Protein AF-A0A7S8DD85-F1 (afdb_monomer)

pLDDT: mean 92.33, std 8.61, range [56.16, 98.06]

Structure (mmCIF, N/CA/C/O backbone):
data_AF-A0A7S8DD85-F1
#
_entry.id   AF-A0A7S8DD85-F1
#
loop_
_atom_site.group_PDB
_atom_site.id
_atom_site.type_symbol
_atom_site.label_atom_id
_atom_site.label_alt_id
_atom_site.label_comp_id
_atom_site.label_asym_id
_atom_site.label_entity_id
_atom_site.label_seq_id
_atom_site.pdbx_PDB_ins_code
_atom_site.Cartn_x
_atom_site.Cartn_y
_atom_site.Cartn_z
_atom_site.occupancy
_atom_site.B_iso_or_equiv
_atom_site.auth_seq_id
_atom_site.auth_comp_id
_atom_site.auth_asym_id
_atom_site.auth_atom_id
_atom_site.pdbx_PDB_model_num
ATOM 1 N N . MET A 1 1 ? -9.751 -1.249 16.012 1.00 77.62 1 MET A N 1
ATOM 2 C CA . MET A 1 1 ? -10.717 -0.558 15.129 1.00 77.62 1 MET A CA 1
ATOM 3 C C . MET A 1 1 ? -10.247 -0.772 13.697 1.00 77.62 1 MET A C 1
ATOM 5 O O . MET A 1 1 ? -9.059 -1.031 13.522 1.00 77.62 1 MET A O 1
ATOM 9 N N . SER A 1 2 ? -11.154 -0.799 12.719 1.00 86.50 2 SER A N 1
ATOM 10 C CA . SER A 1 2 ? -10.763 -0.890 11.305 1.00 86.50 2 SER A CA 1
ATOM 11 C C . SER A 1 2 ? -10.506 0.515 10.776 1.00 86.50 2 SER A C 1
ATOM 13 O O . SER A 1 2 ? -11.214 1.431 11.178 1.00 86.50 2 SER A O 1
ATOM 15 N N . ASN A 1 3 ? -9.540 0.664 9.880 1.00 93.19 3 ASN A N 1
ATOM 16 C CA . ASN A 1 3 ? -9.260 1.896 9.152 1.00 93.19 3 ASN A CA 1
ATOM 17 C C . ASN A 1 3 ? -9.422 1.605 7.660 1.00 93.19 3 ASN A C 1
ATOM 19 O O . ASN A 1 3 ? -9.253 0.456 7.242 1.00 93.19 3 ASN A O 1
ATOM 23 N N . ARG A 1 4 ? -9.730 2.631 6.867 1.00 97.00 4 ARG A N 1
ATOM 24 C CA . ARG A 1 4 ? -9.690 2.564 5.405 1.00 97.00 4 ARG A CA 1
ATOM 25 C C . ARG A 1 4 ? -8.709 3.606 4.894 1.00 97.00 4 ARG A C 1
ATOM 27 O O . ARG A 1 4 ? -8.669 4.719 5.411 1.00 97.00 4 ARG A O 1
ATOM 34 N N . VAL A 1 5 ? -7.889 3.219 3.929 1.00 97.06 5 VAL A N 1
ATOM 35 C CA . VAL A 1 5 ? -6.788 4.028 3.410 1.00 97.06 5 VAL A CA 1
ATOM 36 C C . VAL A 1 5 ? -6.815 3.966 1.894 1.00 97.06 5 VAL A C 1
ATOM 38 O O . VAL A 1 5 ? -6.829 2.879 1.323 1.00 97.06 5 VAL A O 1
ATOM 41 N N . TYR A 1 6 ? -6.802 5.130 1.260 1.00 97.88 6 TYR A N 1
ATOM 42 C CA . TYR A 1 6 ? -6.408 5.275 -0.133 1.00 97.88 6 TYR A CA 1
ATOM 43 C C . TYR A 1 6 ? -4.885 5.294 -0.216 1.00 97.88 6 TYR A C 1
ATOM 45 O O . TYR A 1 6 ? -4.238 5.951 0.601 1.00 97.88 6 TYR A O 1
ATOM 53 N N . PHE A 1 7 ? -4.309 4.599 -1.189 1.00 97.44 7 PHE A N 1
ATOM 54 C CA . PHE A 1 7 ? -2.874 4.591 -1.417 1.00 97.44 7 PHE A CA 1
ATOM 55 C C . PHE A 1 7 ? -2.529 4.739 -2.895 1.00 97.44 7 PHE A C 1
ATOM 57 O O . PHE A 1 7 ? -3.238 4.242 -3.768 1.00 97.44 7 PHE A O 1
ATOM 64 N N . SER A 1 8 ? -1.397 5.388 -3.154 1.00 96.44 8 SER A N 1
ATOM 65 C CA . SER A 1 8 ? -0.778 5.472 -4.477 1.00 96.44 8 SER A CA 1
ATOM 66 C C . SER A 1 8 ? 0.683 5.028 -4.390 1.00 96.44 8 SER A C 1
ATOM 68 O O . SER A 1 8 ? 1.376 5.325 -3.410 1.00 96.44 8 SER A O 1
ATOM 70 N N . VAL A 1 9 ? 1.140 4.286 -5.398 1.00 95.06 9 VAL A N 1
ATOM 71 C CA . VAL A 1 9 ? 2.481 3.703 -5.489 1.00 95.06 9 VAL A CA 1
ATOM 72 C C . VAL A 1 9 ? 3.138 4.148 -6.787 1.00 95.06 9 VAL A C 1
ATOM 74 O O . VAL A 1 9 ? 2.666 3.828 -7.878 1.00 95.06 9 VAL A O 1
ATOM 77 N N . GLU A 1 10 ? 4.271 4.832 -6.668 1.00 92.75 10 GLU A N 1
ATOM 78 C CA . GLU A 1 10 ? 5.087 5.259 -7.804 1.00 92.75 10 GLU A CA 1
ATOM 79 C C . GLU A 1 10 ? 6.216 4.242 -8.058 1.00 92.75 10 GLU A C 1
ATOM 81 O O . GLU A 1 10 ? 6.923 3.830 -7.129 1.00 92.75 10 GLU A O 1
ATOM 86 N N . GLY A 1 11 ? 6.404 3.843 -9.322 1.00 87.88 11 GLY A N 1
ATOM 87 C CA . GLY A 1 11 ? 7.462 2.925 -9.759 1.00 87.88 11 GLY A CA 1
ATOM 88 C C . GLY A 1 11 ? 8.594 3.600 -10.547 1.00 87.88 11 GLY A C 1
ATOM 89 O O . GLY A 1 11 ? 8.390 4.567 -11.276 1.00 87.88 11 GLY A O 1
ATOM 90 N N . ARG A 1 12 ? 9.817 3.053 -10.456 1.00 75.44 12 ARG A N 1
ATOM 91 C CA . ARG A 1 12 ? 11.011 3.619 -11.127 1.00 75.44 12 ARG A CA 1
ATOM 92 C C . ARG A 1 12 ? 11.055 3.410 -12.647 1.00 75.44 12 ARG A C 1
ATOM 94 O O . ARG A 1 12 ? 11.714 4.177 -13.348 1.00 75.44 12 ARG A O 1
ATOM 101 N N . VAL A 1 13 ? 10.472 2.324 -13.153 1.00 57.78 13 VAL A N 1
ATOM 102 C CA . VAL A 1 13 ? 10.631 1.901 -14.553 1.00 57.78 13 VAL A CA 1
ATOM 103 C C . VAL A 1 13 ? 9.306 2.108 -15.266 1.00 57.78 13 VAL A C 1
ATOM 105 O O . VAL A 1 13 ? 8.387 1.325 -15.063 1.00 57.78 13 VAL A O 1
ATOM 108 N N . GLN A 1 14 ? 9.262 3.145 -16.112 1.00 56.16 14 GLN A N 1
ATOM 109 C CA . GLN A 1 14 ? 8.069 3.610 -16.830 1.00 56.16 14 GLN A CA 1
ATOM 110 C C . GLN A 1 14 ? 7.078 4.280 -15.852 1.00 56.16 14 GLN A C 1
ATOM 112 O O . GLN A 1 14 ? 6.784 3.730 -14.800 1.00 56.16 14 GLN A O 1
ATOM 117 N N . ALA A 1 15 ? 6.659 5.520 -16.137 1.00 64.88 15 ALA A N 1
ATOM 118 C CA . ALA A 1 15 ? 5.841 6.340 -15.235 1.00 64.88 15 ALA A CA 1
ATOM 119 C C . ALA A 1 15 ? 4.427 5.754 -15.086 1.00 64.88 15 ALA A C 1
ATOM 121 O O . ALA A 1 15 ? 3.485 6.207 -15.731 1.00 64.88 15 ALA A O 1
ATOM 122 N N . PHE A 1 16 ? 4.313 4.703 -14.283 1.00 77.12 16 PHE A N 1
ATOM 123 C CA . PHE A 1 16 ? 3.064 4.078 -13.901 1.00 77.12 16 PHE A CA 1
ATOM 124 C C . PHE A 1 16 ? 2.858 4.294 -12.413 1.00 77.12 16 PHE A C 1
ATOM 126 O O . PHE A 1 16 ? 3.748 4.045 -11.595 1.00 77.12 16 PHE A O 1
ATOM 133 N N . GLU A 1 17 ? 1.665 4.769 -12.108 1.00 89.44 17 GLU A N 1
ATOM 134 C CA . GLU A 1 17 ? 1.141 4.905 -10.767 1.00 89.44 17 GLU A CA 1
ATOM 135 C C . GLU A 1 17 ? 0.123 3.784 -10.565 1.00 89.44 17 GLU A C 1
ATOM 137 O O . GLU A 1 17 ? -0.688 3.503 -11.451 1.00 89.44 17 GLU A O 1
ATOM 142 N N . VAL A 1 18 ? 0.225 3.090 -9.435 1.00 93.62 18 VAL A N 1
ATOM 143 C CA . VAL A 1 18 ? -0.774 2.109 -9.007 1.00 93.62 18 VAL A CA 1
ATOM 144 C C . VAL A 1 18 ? -1.533 2.713 -7.845 1.00 93.62 18 VAL A C 1
ATOM 146 O O . VAL A 1 18 ? -0.930 3.074 -6.839 1.00 93.62 18 VAL A O 1
ATOM 149 N N . GLU A 1 19 ? -2.847 2.786 -7.981 1.00 95.56 19 GLU A N 1
ATOM 150 C CA . GLU A 1 19 ? -3.746 3.334 -6.971 1.00 95.56 19 GLU A CA 1
ATOM 151 C C . GLU A 1 19 ? -4.629 2.223 -6.402 1.00 95.56 19 GLU A C 1
ATOM 153 O O . GLU A 1 19 ? -4.956 1.250 -7.091 1.00 95.56 19 GLU A O 1
ATOM 158 N N . GLY A 1 20 ? -5.026 2.354 -5.141 1.00 96.56 20 GLY A N 1
ATOM 159 C CA . GLY A 1 20 ? -5.945 1.414 -4.515 1.00 96.56 20 GLY A CA 1
ATOM 160 C C . GLY A 1 20 ? -6.486 1.899 -3.180 1.00 96.56 20 GLY A C 1
ATOM 161 O O . GLY A 1 20 ? -6.020 2.880 -2.606 1.00 96.56 20 GLY A O 1
ATOM 162 N N . GLU A 1 21 ? -7.481 1.180 -2.670 1.00 97.31 21 GLU A N 1
ATOM 163 C CA . GLU A 1 21 ? -8.019 1.387 -1.330 1.00 97.31 21 GLU A CA 1
ATOM 164 C C . GLU A 1 21 ? -7.927 0.084 -0.533 1.00 97.31 21 GLU A C 1
ATOM 166 O O . GLU A 1 21 ? -8.149 -1.002 -1.067 1.00 97.31 21 GLU A O 1
ATOM 171 N N . ALA A 1 22 ? -7.577 0.186 0.747 1.00 97.38 22 ALA A N 1
ATOM 172 C CA . ALA A 1 22 ? -7.466 -0.948 1.654 1.00 97.38 22 ALA A CA 1
ATOM 173 C C . ALA A 1 22 ? -8.193 -0.650 2.964 1.00 97.38 22 ALA A C 1
ATOM 175 O O . ALA A 1 22 ? -8.006 0.414 3.554 1.00 97.38 22 ALA A O 1
ATOM 176 N N . GLN A 1 23 ? -8.992 -1.606 3.441 1.00 97.75 23 GLN A N 1
ATOM 177 C CA . GLN A 1 23 ? -9.692 -1.524 4.718 1.00 97.75 23 GLN A CA 1
ATOM 178 C C . GLN A 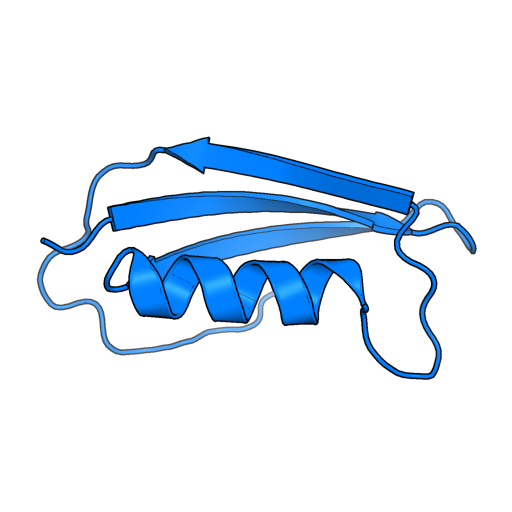1 23 ? -9.343 -2.720 5.600 1.00 97.75 23 GLN A C 1
ATOM 180 O O . GLN A 1 23 ? -9.645 -3.859 5.254 1.00 97.75 23 GLN A O 1
ATOM 185 N N . ALA A 1 24 ? -8.721 -2.472 6.749 1.00 96.12 24 ALA A N 1
ATOM 186 C CA . ALA A 1 24 ? -8.413 -3.509 7.731 1.00 96.12 24 ALA A CA 1
ATOM 187 C C . ALA A 1 24 ? -8.090 -2.897 9.101 1.00 96.12 24 ALA A C 1
ATOM 189 O O . ALA A 1 24 ? -8.117 -1.680 9.282 1.00 96.12 24 ALA A O 1
ATOM 190 N N . SER A 1 25 ? -7.755 -3.735 10.083 1.00 96.50 25 SER A N 1
ATOM 191 C CA . SER A 1 25 ? -7.148 -3.241 11.320 1.00 96.50 25 SER A CA 1
ATOM 192 C C . SER A 1 25 ? -5.789 -2.590 11.043 1.00 96.50 25 SER A C 1
ATOM 194 O O . SER A 1 25 ? -5.091 -2.952 10.096 1.00 96.50 25 SER A O 1
ATOM 196 N N . GLU A 1 26 ? -5.385 -1.663 11.910 1.00 95.62 26 GLU A N 1
ATOM 197 C CA . GLU A 1 26 ? -4.094 -0.965 11.815 1.00 95.62 26 GLU A CA 1
ATOM 198 C C . GLU A 1 26 ? -2.897 -1.928 11.716 1.00 95.62 26 GLU A C 1
ATOM 200 O O . GLU A 1 26 ? -2.000 -1.723 10.903 1.00 95.62 26 GLU A O 1
ATOM 205 N N . GLU A 1 27 ? -2.912 -3.033 12.471 1.00 97.00 27 GLU A N 1
ATOM 206 C CA . GLU A 1 27 ? -1.855 -4.053 12.413 1.00 97.00 27 GLU A CA 1
ATOM 207 C C . GLU A 1 27 ? -1.758 -4.710 11.026 1.00 97.00 27 GLU A C 1
ATOM 209 O O . GLU A 1 27 ? -0.660 -4.964 10.525 1.00 97.00 27 GLU A O 1
ATOM 214 N N . ILE A 1 28 ? -2.902 -4.987 10.394 1.00 97.19 28 ILE A N 1
ATOM 215 C CA . ILE A 1 28 ? -2.950 -5.596 9.062 1.00 97.19 28 ILE A CA 1
ATOM 216 C C . ILE A 1 28 ? -2.509 -4.579 8.009 1.00 97.19 28 ILE A C 1
ATOM 218 O O . ILE A 1 28 ? -1.692 -4.922 7.158 1.00 97.19 28 ILE A O 1
ATOM 222 N N . LEU A 1 29 ? -2.982 -3.330 8.093 1.00 97.12 29 LEU A N 1
ATOM 223 C CA . LEU A 1 29 ? -2.569 -2.261 7.179 1.00 97.12 29 LEU A CA 1
ATOM 224 C C . LEU A 1 29 ? -1.066 -1.981 7.274 1.00 97.12 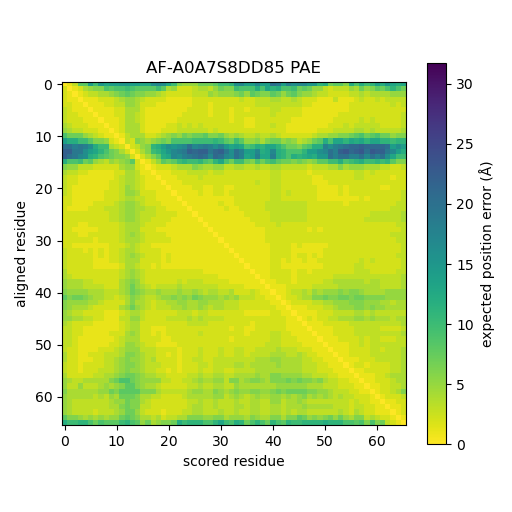29 LEU A C 1
ATOM 226 O O . LEU A 1 29 ? -0.413 -1.813 6.251 1.00 97.12 29 LEU A O 1
ATOM 230 N N . SER A 1 30 ? -0.490 -2.003 8.477 1.00 96.50 30 SER A N 1
ATOM 231 C CA . SER A 1 30 ? 0.953 -1.826 8.666 1.00 96.50 30 SER A CA 1
ATOM 232 C C . SER A 1 30 ? 1.768 -2.911 7.950 1.00 96.50 30 SER A C 1
ATOM 234 O O . SER A 1 30 ? 2.748 -2.600 7.272 1.00 96.50 30 SER A O 1
ATOM 236 N N . LYS A 1 31 ? 1.345 -4.181 8.043 1.00 98.06 31 LYS A N 1
ATOM 237 C CA . LYS A 1 31 ? 1.987 -5.291 7.316 1.00 98.06 31 LYS A CA 1
ATOM 238 C C . LYS A 1 31 ? 1.789 -5.160 5.808 1.00 98.06 31 LYS A C 1
ATOM 240 O O . LYS A 1 31 ? 2.753 -5.283 5.064 1.00 98.06 31 LYS A O 1
ATOM 245 N N . PHE A 1 32 ? 0.569 -4.845 5.379 1.00 97.38 32 PHE A N 1
ATOM 246 C CA . PHE A 1 32 ? 0.245 -4.625 3.973 1.00 97.38 32 PHE A CA 1
ATOM 247 C C . PHE A 1 32 ? 1.131 -3.543 3.349 1.00 97.38 32 PHE A C 1
ATOM 249 O O . PHE A 1 32 ? 1.752 -3.787 2.321 1.00 97.38 32 PHE A O 1
ATOM 256 N N . PHE A 1 33 ? 1.262 -2.375 3.983 1.00 97.50 33 PHE A N 1
ATOM 257 C CA . PHE A 1 33 ? 2.067 -1.287 3.426 1.00 97.50 33 PHE A CA 1
ATOM 258 C C . PHE A 1 33 ? 3.565 -1.569 3.426 1.00 97.50 33 PHE A C 1
ATOM 260 O O . PHE A 1 33 ? 4.269 -1.039 2.573 1.00 97.50 33 PHE A O 1
ATOM 267 N N . LYS A 1 34 ? 4.051 -2.441 4.315 1.00 97.25 34 LYS A N 1
ATOM 268 C CA . LYS A 1 34 ? 5.418 -2.955 4.228 1.00 97.25 34 LYS A CA 1
ATOM 269 C C . LYS A 1 34 ? 5.616 -3.797 2.964 1.00 97.25 34 LYS A C 1
ATOM 271 O O . LYS A 1 34 ? 6.577 -3.578 2.238 1.00 97.25 34 LYS A O 1
ATOM 276 N N . ASP A 1 35 ? 4.688 -4.709 2.678 1.00 97.50 35 ASP A N 1
ATOM 277 C CA . ASP A 1 35 ? 4.751 -5.541 1.470 1.00 97.50 35 ASP A CA 1
ATOM 278 C C . ASP A 1 35 ? 4.574 -4.699 0.189 1.00 97.50 35 ASP A C 1
ATOM 280 O O . ASP A 1 35 ? 5.198 -4.980 -0.836 1.00 97.50 35 ASP A O 1
ATOM 284 N N . VAL A 1 36 ? 3.752 -3.6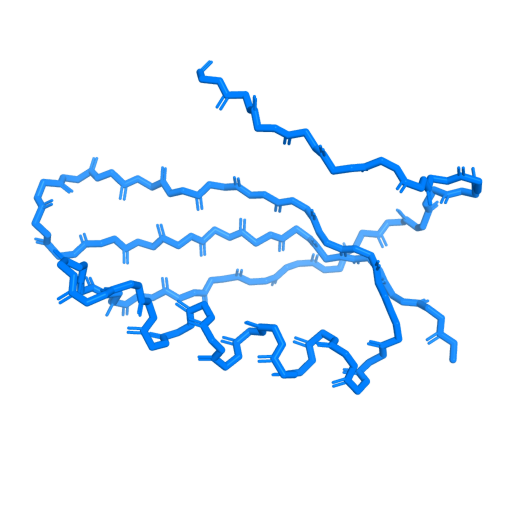42 0.244 1.00 95.94 36 VAL A N 1
ATOM 285 C CA . VAL A 1 36 ? 3.594 -2.673 -0.853 1.00 95.94 36 VAL A CA 1
ATOM 286 C C . VAL A 1 36 ? 4.879 -1.883 -1.088 1.00 95.94 36 VAL A C 1
ATOM 288 O O . VAL A 1 36 ? 5.248 -1.719 -2.244 1.00 95.94 36 VAL A O 1
ATOM 291 N N . ASP A 1 37 ? 5.561 -1.420 -0.037 1.00 95.31 37 ASP A N 1
ATOM 292 C CA . ASP A 1 37 ? 6.831 -0.682 -0.143 1.00 95.31 37 ASP A CA 1
ATOM 293 C C . ASP A 1 37 ? 7.965 -1.554 -0.710 1.00 95.31 37 ASP A C 1
ATOM 295 O O . ASP A 1 37 ? 8.734 -1.101 -1.559 1.00 95.31 37 ASP A O 1
ATOM 299 N N . ASP A 1 38 ? 8.022 -2.833 -0.325 1.00 95.06 38 ASP A N 1
ATOM 300 C CA . ASP A 1 38 ? 8.966 -3.799 -0.900 1.00 95.06 38 ASP A CA 1
ATOM 301 C C . ASP A 1 38 ? 8.655 -4.082 -2.385 1.00 95.06 38 ASP A C 1
ATOM 303 O O . ASP A 1 38 ? 9.559 -4.240 -3.215 1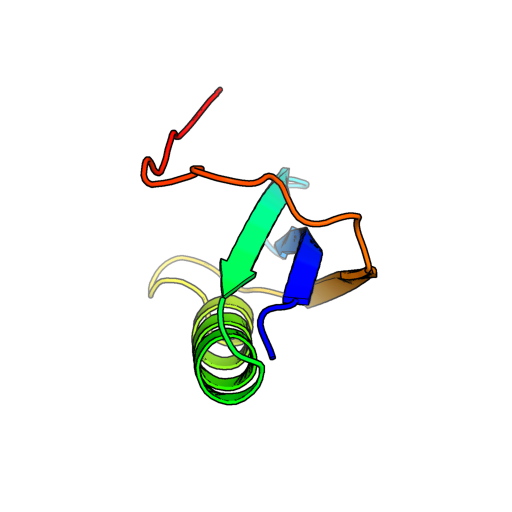.00 95.06 38 ASP A O 1
ATOM 307 N N . GLY A 1 39 ? 7.365 -4.114 -2.731 1.00 92.62 39 GLY A N 1
ATOM 308 C CA . GLY A 1 39 ? 6.868 -4.397 -4.070 1.00 92.62 39 GLY A CA 1
ATOM 309 C C . GLY A 1 39 ? 7.121 -5.843 -4.535 1.00 92.62 39 GLY A C 1
ATOM 310 O O . GLY A 1 39 ? 7.842 -6.630 -3.914 1.00 92.62 39 GLY A O 1
ATOM 311 N N . PRO A 1 40 ? 6.525 -6.262 -5.666 1.00 92.31 40 PRO A N 1
ATOM 312 C CA . PRO A 1 40 ? 6.808 -7.572 -6.242 1.00 92.31 40 PRO A CA 1
ATOM 313 C C . PRO A 1 40 ? 8.241 -7.644 -6.792 1.00 92.31 40 PRO A C 1
ATOM 315 O O . PRO A 1 40 ? 8.828 -6.640 -7.182 1.00 92.31 40 PRO A O 1
ATOM 318 N N . ARG A 1 41 ? 8.785 -8.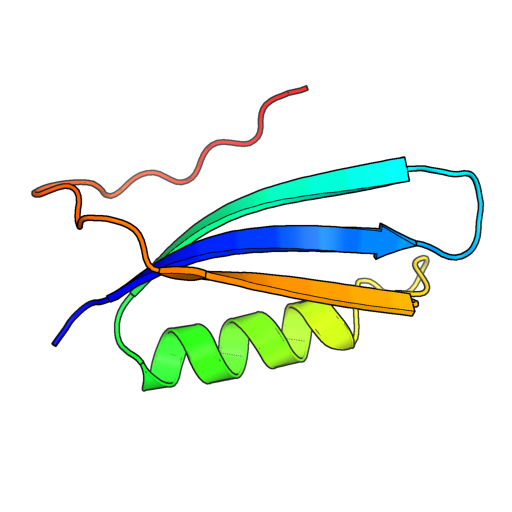863 -6.931 1.00 92.69 41 ARG A N 1
ATOM 319 C CA . ARG A 1 41 ? 10.189 -9.124 -7.333 1.00 92.69 41 ARG A CA 1
ATOM 320 C C . ARG A 1 41 ? 10.680 -8.376 -8.582 1.00 92.69 41 ARG A C 1
ATOM 322 O O . ARG A 1 41 ? 11.878 -8.149 -8.714 1.00 92.69 41 ARG A O 1
ATOM 329 N N . SER A 1 42 ? 9.791 -8.078 -9.527 1.00 89.31 42 SER A N 1
ATOM 330 C CA . SER A 1 42 ? 10.109 -7.402 -10.791 1.00 89.31 42 SER A CA 1
ATOM 331 C C . SER A 1 42 ? 9.810 -5.900 -10.785 1.00 89.31 42 SER A C 1
ATOM 333 O O . SER A 1 42 ? 9.980 -5.253 -11.816 1.00 89.31 42 SER A O 1
ATOM 335 N N . ALA A 1 43 ? 9.345 -5.345 -9.666 1.00 89.38 43 ALA A N 1
ATOM 336 C CA . ALA A 1 43 ? 9.066 -3.927 -9.509 1.00 89.38 43 ALA A CA 1
ATOM 337 C C . ALA A 1 43 ? 10.130 -3.249 -8.645 1.00 89.38 43 ALA A C 1
ATOM 339 O O . ALA A 1 43 ? 10.903 -3.881 -7.926 1.00 89.38 43 ALA A O 1
ATOM 340 N N . ARG A 1 44 ? 10.164 -1.922 -8.736 1.00 91.06 44 ARG A N 1
ATOM 341 C CA . ARG A 1 44 ? 10.940 -1.085 -7.832 1.00 91.06 44 ARG A CA 1
ATOM 342 C C . ARG A 1 44 ? 10.095 0.111 -7.445 1.00 91.06 44 ARG A C 1
ATOM 344 O O . ARG A 1 44 ? 9.958 1.038 -8.246 1.00 91.06 44 ARG A O 1
ATOM 351 N N . VAL A 1 45 ? 9.539 0.041 -6.245 1.00 92.88 45 VAL A N 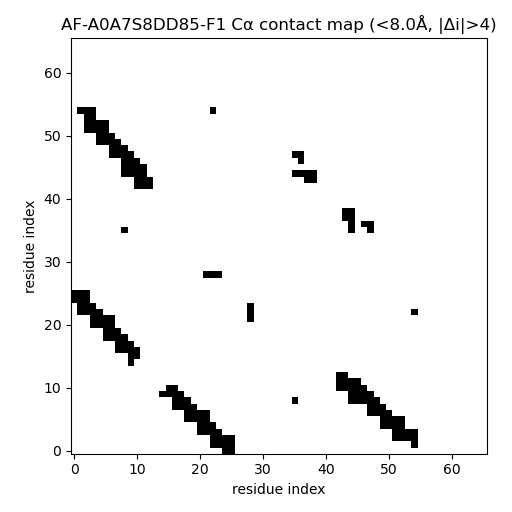1
ATOM 352 C CA . VAL A 1 45 ? 8.757 1.113 -5.638 1.00 92.88 45 VAL A CA 1
ATOM 353 C C . VAL A 1 45 ? 9.701 2.242 -5.252 1.00 92.88 45 VAL A C 1
ATOM 355 O O . VAL A 1 45 ? 10.810 2.016 -4.762 1.00 92.88 45 VAL A O 1
ATOM 358 N N . THR A 1 46 ? 9.307 3.466 -5.578 1.00 93.81 46 THR A N 1
ATOM 359 C CA . THR A 1 46 ? 10.056 4.677 -5.227 1.00 93.81 46 THR A CA 1
ATOM 360 C C . THR A 1 46 ? 9.342 5.506 -4.182 1.00 93.81 46 THR A C 1
ATOM 362 O O . THR A 1 46 ? 10.000 6.269 -3.477 1.00 93.81 46 THR A O 1
ATOM 365 N N . LYS A 1 47 ? 8.016 5.376 -4.094 1.00 94.56 47 LYS A N 1
ATOM 366 C CA . LYS A 1 47 ? 7.194 6.108 -3.141 1.00 94.56 47 LYS A CA 1
ATOM 367 C C . LYS A 1 47 ? 5.852 5.414 -2.951 1.00 94.56 47 LYS A C 1
ATOM 369 O O . LYS A 1 47 ? 5.251 4.967 -3.925 1.00 94.56 47 LYS A O 1
ATOM 374 N N . VAL A 1 48 ? 5.385 5.399 -1.707 1.00 96.44 48 VAL A N 1
ATOM 375 C CA . VAL A 1 48 ? 4.019 5.037 -1.325 1.00 96.44 48 VAL A CA 1
ATOM 376 C C . VAL A 1 48 ? 3.407 6.241 -0.617 1.00 96.44 48 VAL A C 1
ATOM 378 O O . VAL A 1 48 ? 4.001 6.782 0.317 1.00 96.44 48 VAL A O 1
ATOM 381 N N . SER A 1 49 ? 2.241 6.685 -1.073 1.00 96.81 49 SER A N 1
ATOM 382 C CA . SER A 1 49 ? 1.428 7.711 -0.416 1.00 96.81 49 SER A CA 1
ATOM 383 C C . SER A 1 49 ? 0.180 7.075 0.192 1.00 96.81 49 SER A C 1
ATOM 385 O O . SER A 1 49 ? -0.287 6.048 -0.297 1.00 96.81 49 SER A O 1
ATOM 387 N N . GLN A 1 50 ? -0.321 7.646 1.288 1.00 97.38 50 GLN A N 1
ATOM 388 C CA . GLN A 1 50 ? -1.472 7.130 2.028 1.00 97.38 50 GLN A CA 1
ATOM 389 C C . GLN A 1 50 ? -2.368 8.284 2.481 1.00 97.38 50 GLN A C 1
ATOM 391 O O . GLN A 1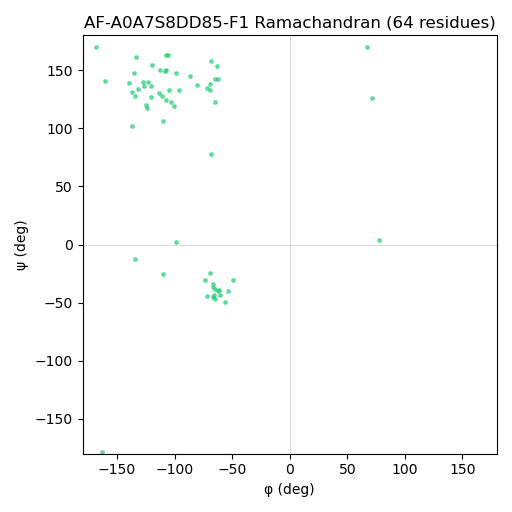 50 ? -1.871 9.303 2.962 1.00 97.38 50 GLN A O 1
ATOM 396 N N . GLU A 1 51 ? -3.679 8.095 2.375 1.00 97.81 51 G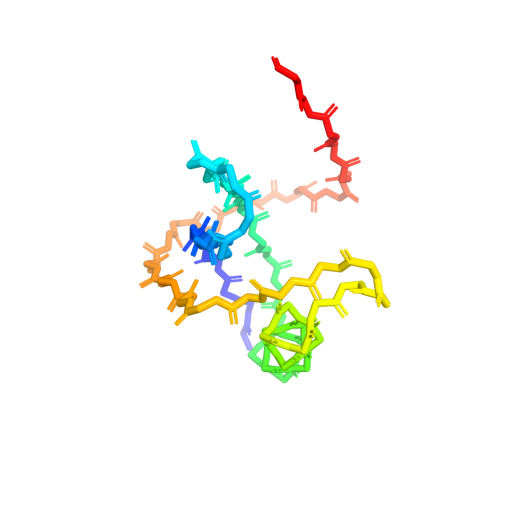LU A N 1
ATOM 397 C CA . GLU A 1 51 ? -4.702 9.023 2.854 1.00 97.81 51 GLU A CA 1
ATOM 398 C C . GLU A 1 51 ? -5.826 8.253 3.547 1.00 97.81 51 GLU A C 1
ATOM 400 O O . GLU A 1 51 ? -6.365 7.295 2.992 1.00 97.81 51 GLU A O 1
ATOM 405 N N . GLU A 1 52 ? -6.224 8.677 4.745 1.00 96.81 52 GLU A N 1
ATOM 406 C CA . GLU A 1 52 ? -7.363 8.069 5.436 1.00 96.81 52 GLU A CA 1
ATOM 407 C C . GLU A 1 52 ? -8.676 8.303 4.676 1.00 96.81 52 GLU A C 1
ATOM 409 O O . GLU A 1 52 ? -8.931 9.368 4.108 1.00 96.81 52 GLU A O 1
ATOM 414 N N . ARG A 1 53 ? -9.540 7.290 4.692 1.00 97.25 53 ARG A N 1
ATO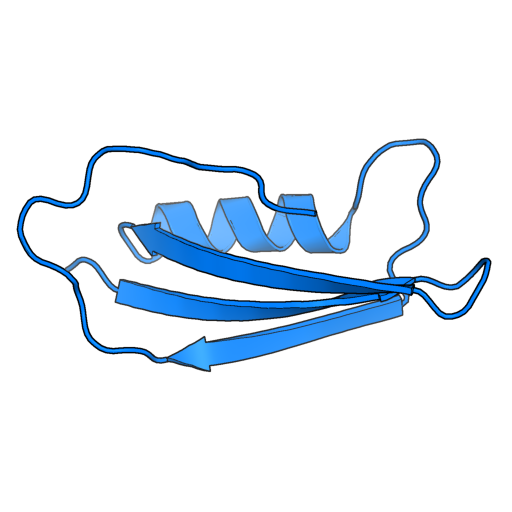M 415 C CA . ARG A 1 53 ? -10.858 7.290 4.057 1.00 97.25 53 ARG A CA 1
ATOM 416 C C . ARG A 1 53 ? -11.910 6.746 5.015 1.00 97.25 53 ARG A C 1
ATOM 418 O O . ARG A 1 53 ? -11.615 6.070 5.999 1.00 97.25 53 ARG A O 1
ATOM 425 N N . GLN A 1 54 ? -13.168 7.050 4.712 1.00 96.56 54 GLN A N 1
ATOM 426 C CA . GLN A 1 54 ? -14.296 6.516 5.467 1.00 96.56 54 GLN A CA 1
ATOM 427 C C . GLN A 1 54 ? -14.449 5.022 5.210 1.00 96.56 54 GLN A C 1
ATOM 429 O O . GLN A 1 54 ? -14.354 4.576 4.066 1.00 96.56 54 GLN A O 1
ATOM 434 N N . ILE A 1 55 ? -14.718 4.281 6.282 1.00 95.94 55 ILE A N 1
ATOM 435 C CA . ILE A 1 55 ? -14.991 2.846 6.244 1.00 95.94 55 ILE A CA 1
ATOM 436 C C . ILE A 1 55 ? -16.251 2.572 5.417 1.00 95.94 55 ILE A C 1
ATOM 438 O O . ILE A 1 55 ? -17.230 3.311 5.525 1.00 95.94 55 ILE A O 1
ATOM 442 N N . ILE A 1 56 ? -16.244 1.485 4.647 1.00 95.88 56 ILE A N 1
ATOM 443 C CA . ILE A 1 56 ? -17.450 0.916 4.039 1.00 95.88 56 ILE A CA 1
ATOM 444 C C . ILE A 1 56 ? -17.893 -0.279 4.880 1.00 95.88 56 ILE A C 1
ATOM 446 O O . ILE A 1 56 ? -17.162 -1.259 5.043 1.00 95.88 56 ILE A O 1
ATOM 450 N N . GLU A 1 57 ? -19.102 -0.198 5.429 1.00 94.31 57 GLU A N 1
ATOM 451 C CA . GLU A 1 57 ? -19.696 -1.304 6.175 1.00 94.31 57 GLU A CA 1
ATOM 452 C C . GLU A 1 57 ? -20.052 -2.465 5.238 1.00 94.31 57 GLU A C 1
ATOM 454 O O . GLU A 1 57 ? -20.667 -2.275 4.191 1.00 94.31 57 GLU A O 1
ATOM 459 N N . GLY A 1 58 ? -19.678 -3.684 5.630 1.00 94.25 58 GLY A N 1
ATOM 460 C CA . GLY A 1 58 ? -19.992 -4.899 4.873 1.00 94.25 58 GLY A CA 1
ATOM 461 C C . GLY A 1 58 ? -19.118 -5.153 3.639 1.00 94.25 58 GLY A C 1
ATOM 462 O O . GLY A 1 58 ? -19.353 -6.138 2.942 1.00 94.25 58 GLY A O 1
ATOM 463 N N . GLU A 1 59 ? -18.105 -4.323 3.371 1.00 93.56 59 GLU A N 1
ATOM 464 C CA . GLU A 1 59 ? -17.122 -4.580 2.313 1.00 93.56 59 GLU A CA 1
ATOM 465 C C . GLU A 1 59 ? -16.298 -5.837 2.644 1.00 93.56 59 GLU A C 1
ATOM 467 O O . GLU A 1 59 ? -15.685 -5.931 3.710 1.00 93.56 59 GLU A O 1
ATOM 472 N N . THR A 1 60 ? -16.317 -6.824 1.744 1.00 92.50 60 THR A N 1
ATOM 473 C CA . THR A 1 60 ? -15.626 -8.119 1.927 1.00 92.50 60 THR A CA 1
ATOM 474 C C . THR A 1 60 ? -14.845 -8.582 0.699 1.00 92.50 60 THR A C 1
ATOM 476 O O . THR A 1 60 ? -14.027 -9.496 0.809 1.00 92.50 60 THR A O 1
ATOM 479 N N . ASP A 1 61 ? -15.056 -7.939 -0.449 1.00 93.81 61 ASP A N 1
ATOM 480 C CA . ASP A 1 61 ? -14.443 -8.310 -1.717 1.00 93.81 61 ASP A CA 1
ATOM 481 C C . ASP A 1 61 ? -13.217 -7.446 -2.026 1.00 93.81 61 ASP A C 1
ATOM 483 O O . ASP A 1 61 ? -13.170 -6.256 -1.721 1.00 93.81 61 ASP A O 1
ATOM 487 N N . PHE A 1 62 ? -12.238 -8.043 -2.705 1.00 93.69 62 PHE A N 1
ATOM 488 C CA . PHE A 1 62 ? -11.116 -7.335 -3.318 1.00 93.69 62 PHE A CA 1
ATOM 489 C C . PHE A 1 62 ? -11.249 -7.410 -4.840 1.00 93.69 62 PHE A C 1
ATOM 491 O O . PHE A 1 62 ? -11.385 -8.499 -5.400 1.00 93.69 62 PHE A O 1
ATOM 498 N N . THR A 1 63 ? -11.181 -6.263 -5.516 1.00 94.81 63 THR A N 1
ATOM 499 C CA . THR A 1 63 ? -11.330 -6.173 -6.975 1.00 94.81 63 THR A CA 1
ATOM 500 C C . THR A 1 63 ? -10.142 -5.446 -7.592 1.00 94.81 63 THR A C 1
ATOM 502 O O . THR A 1 63 ? -9.721 -4.407 -7.098 1.00 94.81 63 THR A O 1
ATOM 505 N N . VAL A 1 64 ? -9.631 -5.975 -8.708 1.00 94.69 64 VAL A N 1
ATOM 506 C CA . VAL A 1 64 ? -8.614 -5.312 -9.535 1.00 94.69 64 VAL A CA 1
ATOM 507 C C . VAL A 1 64 ? -9.285 -4.737 -10.776 1.00 94.69 64 VAL A C 1
ATOM 509 O O . VAL A 1 64 ? -9.900 -5.473 -11.550 1.00 94.69 64 VAL A O 1
ATOM 512 N N . THR A 1 65 ? -9.143 -3.432 -10.974 1.00 91.81 65 THR A N 1
ATOM 513 C CA . THR A 1 65 ? -9.621 -2.698 -12.152 1.00 91.81 65 THR A CA 1
ATOM 514 C C . THR A 1 65 ? -8.437 -2.299 -13.045 1.00 91.81 65 THR A C 1
ATOM 516 O O . THR A 1 65 ? -7.281 -2.428 -12.641 1.00 91.81 65 THR A O 1
ATOM 519 N N . ARG A 1 66 ? -8.704 -1.931 -14.304 1.00 83.31 66 ARG A N 1
ATOM 520 C CA . ARG A 1 66 ? -7.694 -1.550 -15.307 1.00 83.31 66 ARG A CA 1
ATOM 521 C C . ARG A 1 66 ? -7.978 -0.169 -15.860 1.00 83.31 66 ARG A C 1
ATOM 523 O O . ARG A 1 66 ? -9.184 0.134 -16.000 1.00 83.31 66 ARG A O 1
#

Sequence (66 aa):
MSNRVYFSVEGRVQAFEVEGEAQASEEILSKFFKDVDDGPRSARVTKVSQEERQIIEGETDFTVTR

Nearest PDB structures (foldseek):
  5tva-assembly2_B  TM=6.187E-01  e=7.819E-01  Aquifex aeolicus
  8ckb-assembly1_I001  TM=4.171E-01  e=7.124E-02  Bacteroides phage crAss001
  2lmc-assembly1_A  TM=4.981E-01  e=1.179E+00  Escherichia phage T7
  3egr-assembly1_B-2  TM=5.490E-01  e=2.871E+00  Cupriavidus pinatubonensis JMP134
  5l9w-assembly2_b  TM=3.748E-01  e=2.504E+00  Aromatoleum aromaticum EbN1

Organism: Fusarium culmorum (NCBI:txid5516)

InterPro domains:
  IPR001792 Acylphosphatase-like domain [PS51160] (1-66)
  IPR036046 Acylphosphatase-like domain superfamily [SSF54975] (4-65)

Radius of gyration: 12.52 Å; Cα contacts (8 Å, |Δi|>4): 96; chains: 1; bounding box: 31×18×32 Å

Solvent-accessible surface area (backbone atoms only — not comparable to full-atom values): 4181 Å² total; per-residue (Å²): 115,73,48,20,34,38,35,39,35,37,40,74,79,62,98,48,74,49,73,52,75,50,73,40,38,63,73,55,46,55,54,50,52,51,55,55,57,62,36,57,97,91,55,49,54,75,48,76,49,78,44,84,47,83,73,70,87,86,74,83,81,88,83,90,85,133

Secondary structure (DSSP, 8-state):
-EEEEEEEEEESSSS-EEEEEEEEEHHHHHHHHHHHHH--TT--EEEEEEEEEPPPTT--------

Mean predicted aligned error: 3.56 Å

Foldseek 3Di:
DKWKKWKWWAWDPPGDIDIDMDIGPPVVVVVVVVDVCVDPPPTHTDDMDIDTDDDDPPDDDDDDDD